Protein AF-A0A4Q0M641-F1 (afdb_monomer_lite)

Foldseek 3Di:
DPPPPVVVVVVVVVVVVVVVVVVLVVLVVVLVVLLVQLVVLVVLLVVLVVCCVPDVVSVVSNVVSVVSNLVSLCCCQPNPSVVVNLVVLVCCLPVVVVVQQPAFDDDPPPVPPPDPPDSLPGDTSNLSSVQSCCQCPVVVHSDGDDLCVPPVSVVSVVVVVPPD

Sequence (164 aa):
MNFYRIGSLSLILAWLLSYAQAQEQEQRRKVAHELLKLRDYSIAYDDYSKMFNKNEKYRRKRDSVELLYRGQIRKIKYGPLREEVLAFLNNATKRDSALYSRAGMFNYKSYDQLLTVNPREIPTLLEYYKAVMYSLFEQDKDELLHMRDIPFLKYKQKLSIEEW

Structure (mmCIF, N/CA/C/O backbone):
data_AF-A0A4Q0M641-F1
#
_entry.id   AF-A0A4Q0M641-F1
#
loop_
_atom_site.group_PDB
_atom_site.id
_atom_site.type_symbol
_atom_site.label_atom_id
_atom_site.label_alt_id
_atom_site.label_comp_id
_atom_site.label_asym_id
_atom_site.label_entity_id
_atom_site.label_seq_id
_atom_site.pdbx_PDB_ins_code
_atom_site.Cartn_x
_atom_site.Cartn_y
_atom_site.Cartn_z
_atom_site.occupancy
_atom_site.B_iso_or_equiv
_atom_site.auth_seq_id
_atom_site.auth_comp_id
_atom_site.auth_asym_id
_atom_site.auth_atom_id
_atom_site.pdbx_PDB_model_num
ATOM 1 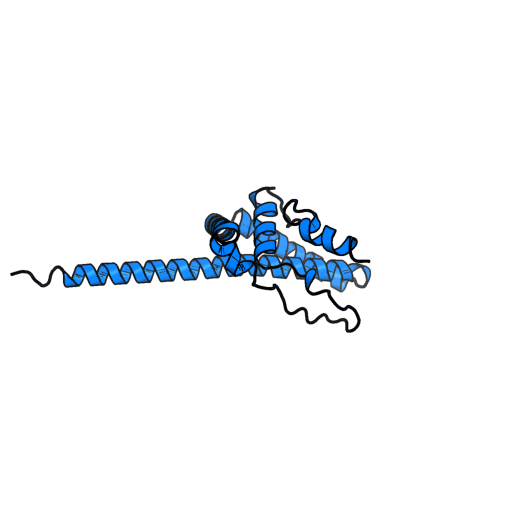N N . MET A 1 1 ? -15.153 -6.386 57.869 1.00 46.50 1 MET A N 1
ATOM 2 C CA . MET A 1 1 ? -14.897 -5.308 56.886 1.00 46.50 1 MET A CA 1
ATOM 3 C C . MET A 1 1 ? -14.107 -5.885 55.714 1.00 46.50 1 MET A C 1
ATOM 5 O O . MET A 1 1 ? -12.965 -6.282 55.891 1.00 46.50 1 MET A O 1
ATOM 9 N N . ASN A 1 2 ? -14.750 -6.022 54.550 1.00 50.31 2 ASN A N 1
ATOM 10 C CA . ASN A 1 2 ? -14.206 -6.659 53.342 1.00 50.31 2 ASN A CA 1
ATOM 11 C C . ASN A 1 2 ? -13.411 -5.651 52.491 1.00 50.31 2 ASN A C 1
ATOM 13 O O . ASN A 1 2 ? -13.935 -5.131 51.512 1.00 50.31 2 ASN A O 1
ATOM 17 N N . PHE A 1 3 ? -12.151 -5.380 52.840 1.00 50.22 3 PHE A N 1
ATOM 18 C CA . PHE A 1 3 ? -11.275 -4.508 52.035 1.00 50.22 3 PHE A CA 1
ATOM 19 C C . PHE A 1 3 ? -10.505 -5.248 50.920 1.00 50.22 3 PHE A C 1
ATOM 21 O O . PHE A 1 3 ? -9.982 -4.617 50.008 1.00 50.22 3 PHE A O 1
ATOM 28 N N . TYR A 1 4 ? -10.500 -6.587 50.915 1.00 52.47 4 TYR A N 1
ATOM 29 C CA . TYR A 1 4 ? -9.726 -7.396 49.957 1.00 52.47 4 TYR A CA 1
ATOM 30 C C . TYR A 1 4 ? -10.404 -7.644 48.596 1.00 52.47 4 TYR A C 1
ATOM 32 O O . TYR A 1 4 ? -9.757 -8.135 47.677 1.00 52.47 4 TYR A O 1
ATOM 40 N N . ARG A 1 5 ? -11.692 -7.306 48.426 1.00 51.78 5 ARG A N 1
ATOM 41 C CA . ARG A 1 5 ? -12.422 -7.556 47.161 1.00 51.78 5 ARG A CA 1
ATOM 42 C C . ARG A 1 5 ? -12.250 -6.464 46.099 1.00 51.78 5 ARG A C 1
ATOM 44 O O . ARG A 1 5 ? -12.489 -6.731 44.929 1.00 51.78 5 ARG A O 1
ATOM 51 N N . ILE A 1 6 ? -11.839 -5.256 46.486 1.00 54.91 6 ILE A N 1
ATOM 52 C CA . ILE A 1 6 ? -11.729 -4.111 45.563 1.00 54.91 6 ILE A CA 1
ATOM 53 C C . ILE A 1 6 ? -10.352 -4.092 44.873 1.00 54.91 6 ILE A C 1
ATOM 55 O O . ILE A 1 6 ? -10.259 -3.735 43.703 1.00 54.91 6 ILE A O 1
ATOM 59 N N . GLY A 1 7 ? -9.295 -4.551 45.556 1.00 56.59 7 GLY A N 1
ATOM 60 C CA . GLY A 1 7 ? -7.928 -4.584 45.014 1.00 56.59 7 GLY A CA 1
ATOM 61 C C . GLY A 1 7 ? -7.680 -5.647 43.935 1.00 56.59 7 GLY A C 1
ATOM 62 O O . GLY A 1 7 ? -6.822 -5.459 43.080 1.00 56.59 7 GLY A O 1
ATOM 63 N N . SER A 1 8 ? -8.430 -6.755 43.931 1.00 61.06 8 SER A N 1
ATOM 64 C CA . SER A 1 8 ? -8.288 -7.801 42.905 1.00 61.06 8 SER A CA 1
ATOM 65 C C . SER A 1 8 ? -8.981 -7.436 41.589 1.00 61.06 8 SER A C 1
ATOM 67 O O . SER A 1 8 ? -8.462 -7.746 40.519 1.00 61.06 8 SER A O 1
ATOM 69 N N . LEU A 1 9 ? -10.112 -6.727 41.642 1.00 63.53 9 LEU A N 1
ATOM 70 C CA . LEU A 1 9 ? -10.845 -6.284 40.449 1.00 63.53 9 LEU A CA 1
ATOM 71 C C . LEU A 1 9 ? -10.089 -5.202 39.666 1.00 63.53 9 LEU A C 1
ATOM 73 O O . LEU A 1 9 ? -10.090 -5.225 38.437 1.00 63.53 9 LEU A O 1
ATOM 77 N N . SER A 1 10 ? -9.402 -4.289 40.355 1.00 69.88 10 SER A N 1
ATOM 78 C CA . SER A 1 10 ? -8.582 -3.255 39.712 1.00 69.88 10 SER A CA 1
ATOM 79 C C . SER A 1 10 ? -7.332 -3.826 39.031 1.00 69.88 10 SER A C 1
ATOM 81 O O . SER A 1 10 ? -6.975 -3.370 37.946 1.00 69.88 10 SER A O 1
ATOM 83 N N . LEU A 1 11 ? -6.712 -4.867 39.600 1.00 75.94 11 LEU A N 1
ATOM 84 C CA . LEU A 1 11 ? -5.592 -5.583 38.973 1.00 75.94 11 LEU A CA 1
ATOM 85 C C . LEU A 1 11 ? -6.020 -6.352 37.714 1.00 75.94 11 LEU A C 1
ATOM 87 O O . LEU A 1 11 ? -5.320 -6.311 36.704 1.00 75.94 11 LEU A O 1
ATOM 91 N N . ILE A 1 12 ? -7.188 -7.002 37.747 1.00 77.69 12 ILE A N 1
ATOM 92 C CA . ILE A 1 12 ? -7.746 -7.703 36.580 1.00 77.69 12 ILE A CA 1
ATOM 93 C C . ILE A 1 12 ? -8.073 -6.705 35.461 1.00 77.69 12 ILE A C 1
ATOM 95 O O . ILE A 1 12 ? -7.741 -6.952 34.303 1.00 77.69 12 ILE A O 1
ATOM 99 N N . LEU A 1 13 ? -8.668 -5.554 35.792 1.00 82.12 13 LEU A N 1
ATOM 100 C CA . LEU A 1 13 ? -8.995 -4.524 34.805 1.00 82.12 13 LEU A CA 1
ATOM 101 C C . LEU A 1 13 ? -7.736 -3.923 34.160 1.00 82.12 13 LEU A C 1
ATOM 103 O O . LEU A 1 13 ? -7.690 -3.768 32.941 1.00 82.12 13 LEU A O 1
ATOM 107 N N . ALA A 1 14 ? -6.702 -3.630 34.955 1.00 79.62 14 ALA A N 1
ATOM 108 C CA . ALA A 1 14 ? -5.425 -3.133 34.443 1.00 79.62 14 ALA A CA 1
ATOM 109 C C . ALA A 1 14 ? -4.752 -4.148 33.502 1.00 79.62 14 ALA A C 1
ATOM 111 O O . ALA A 1 14 ? -4.263 -3.769 32.439 1.00 79.62 14 ALA A O 1
ATOM 112 N N . TRP A 1 15 ? -4.787 -5.441 33.847 1.00 77.19 15 TRP A N 1
ATOM 113 C CA . TRP A 1 15 ? -4.231 -6.504 33.009 1.00 77.19 15 TRP A CA 1
ATOM 114 C C . TRP A 1 15 ? -4.979 -6.652 31.675 1.00 77.19 15 TRP A C 1
ATOM 116 O O . TRP A 1 15 ? -4.346 -6.728 30.622 1.00 77.19 15 TRP A O 1
ATOM 126 N N . LEU A 1 16 ? -6.317 -6.602 31.694 1.00 83.75 16 LEU A N 1
ATOM 127 C CA . LEU A 1 16 ? -7.141 -6.636 30.479 1.00 83.75 16 LEU A CA 1
ATOM 128 C C . LEU A 1 16 ? -6.891 -5.423 29.572 1.00 83.75 16 LEU A C 1
ATOM 130 O O . LEU A 1 16 ? -6.785 -5.581 28.356 1.00 83.75 16 LEU A O 1
ATOM 134 N N . LEU A 1 17 ? -6.744 -4.227 30.151 1.00 80.00 17 LEU A N 1
ATOM 135 C CA . LEU A 1 17 ? -6.415 -3.006 29.409 1.00 80.00 17 LEU A CA 1
ATOM 136 C C . LEU A 1 17 ? -5.037 -3.099 28.741 1.00 80.00 17 LEU A C 1
ATOM 138 O O . LEU A 1 17 ? -4.908 -2.789 27.557 1.00 80.00 17 LEU A O 1
ATOM 142 N N . SER A 1 18 ? -4.013 -3.569 29.460 1.00 78.38 18 SER A N 1
ATOM 143 C CA . SER A 1 18 ? -2.677 -3.765 28.884 1.00 78.38 18 SER A CA 1
ATOM 144 C C . SER A 1 18 ? -2.667 -4.826 27.782 1.00 78.38 18 SER A C 1
ATOM 146 O O . SER A 1 18 ? -2.005 -4.633 26.762 1.00 78.38 18 SER A O 1
ATOM 148 N N . TYR A 1 19 ? -3.420 -5.918 27.949 1.00 79.69 19 TYR A N 1
ATOM 149 C CA . TYR A 1 19 ? -3.537 -6.961 26.930 1.00 79.69 19 TYR A CA 1
ATOM 150 C C . TYR A 1 19 ? -4.211 -6.436 25.656 1.00 79.69 19 TYR A C 1
ATOM 152 O O . TYR A 1 19 ? -3.687 -6.624 24.558 1.00 79.69 19 TYR A O 1
ATOM 160 N N . ALA A 1 20 ? -5.320 -5.703 25.799 1.00 78.44 20 ALA A N 1
ATOM 161 C CA . ALA A 1 20 ? -6.011 -5.076 24.674 1.00 78.44 20 ALA A CA 1
ATOM 162 C C . ALA A 1 20 ? -5.101 -4.087 23.924 1.00 78.44 20 ALA A C 1
ATOM 164 O O . ALA A 1 20 ? -5.031 -4.117 22.695 1.00 78.44 20 ALA A O 1
ATOM 165 N N . GLN A 1 21 ? -4.342 -3.263 24.654 1.00 80.19 21 GLN A N 1
ATOM 166 C CA . GLN A 1 21 ? -3.400 -2.315 24.059 1.00 80.19 21 GLN A CA 1
ATOM 167 C C . GLN A 1 21 ? -2.255 -3.023 23.313 1.00 80.19 21 GLN A C 1
ATOM 169 O O . GLN A 1 21 ? -1.871 -2.599 22.221 1.00 80.19 21 GLN A O 1
ATOM 174 N N . ALA A 1 22 ? -1.723 -4.117 23.867 1.00 83.00 22 ALA A N 1
ATOM 175 C CA . ALA A 1 22 ? -0.688 -4.914 23.211 1.00 83.00 22 ALA A CA 1
ATOM 176 C C . ALA A 1 22 ? -1.203 -5.558 21.913 1.00 83.00 22 ALA A C 1
ATOM 178 O O . ALA A 1 22 ? -0.525 -5.496 20.885 1.00 83.00 22 ALA A O 1
ATOM 179 N N . GLN A 1 23 ? -2.421 -6.107 21.939 1.00 83.00 23 GLN A N 1
ATOM 180 C CA . GLN A 1 23 ? -3.062 -6.700 20.766 1.00 83.00 23 GLN A CA 1
ATOM 181 C C . GLN A 1 23 ? -3.312 -5.652 19.672 1.00 83.00 23 GLN A C 1
ATOM 183 O O . GLN A 1 23 ? -3.016 -5.896 18.500 1.00 83.00 23 GLN A O 1
ATOM 188 N N . GLU A 1 24 ? -3.791 -4.459 20.038 1.00 83.25 24 GLU A N 1
ATOM 189 C CA . GLU A 1 24 ? -3.979 -3.358 19.090 1.00 83.25 24 GLU A CA 1
ATOM 190 C C . GLU A 1 24 ? -2.646 -2.942 18.447 1.00 83.25 24 GLU A C 1
ATOM 192 O O . GLU A 1 24 ? -2.560 -2.737 17.233 1.00 83.25 24 GLU A O 1
ATOM 197 N N . GLN A 1 25 ? -1.574 -2.857 19.239 1.00 83.38 25 GLN A N 1
ATOM 198 C CA . GLN A 1 25 ? -0.256 -2.491 18.733 1.00 83.38 25 GLN A CA 1
ATOM 199 C C . GLN A 1 25 ? 0.321 -3.556 17.789 1.00 83.38 25 GLN A C 1
ATOM 201 O O . GLN A 1 25 ? 0.908 -3.209 16.760 1.00 83.38 25 GLN A O 1
ATOM 206 N N . GLU A 1 26 ? 0.148 -4.841 18.098 1.00 87.00 26 GLU A N 1
ATOM 207 C CA . GLU A 1 26 ? 0.543 -5.936 17.209 1.00 87.00 26 GLU A CA 1
ATOM 208 C C . GLU A 1 26 ? -0.235 -5.889 15.887 1.00 87.00 26 GLU A C 1
ATOM 210 O O . GLU A 1 26 ? 0.357 -6.000 14.810 1.00 87.00 26 GLU A O 1
ATOM 215 N N . GLN A 1 27 ? -1.544 -5.643 15.951 1.00 85.94 27 GLN A N 1
ATOM 216 C CA . GLN A 1 27 ? -2.391 -5.540 14.767 1.00 85.94 27 GLN A CA 1
ATOM 217 C C . GLN A 1 27 ? -1.980 -4.361 13.878 1.00 85.94 27 GLN A C 1
ATOM 219 O O . GLN A 1 27 ? -1.823 -4.521 12.666 1.00 85.94 27 GLN A O 1
ATOM 224 N N . ARG A 1 28 ? -1.688 -3.196 14.472 1.00 84.31 28 ARG A N 1
ATOM 225 C CA . ARG A 1 28 ? -1.146 -2.032 13.750 1.00 84.31 28 ARG A CA 1
ATOM 226 C C . ARG A 1 28 ? 0.174 -2.355 13.049 1.00 84.31 28 ARG A C 1
ATOM 228 O O . ARG A 1 28 ? 0.375 -1.938 11.910 1.00 84.31 28 ARG A O 1
ATOM 235 N N . ARG A 1 29 ? 1.066 -3.121 13.692 1.00 87.44 29 ARG A N 1
ATOM 236 C CA . ARG A 1 29 ? 2.330 -3.566 13.076 1.00 87.44 29 ARG A CA 1
ATOM 237 C C . ARG A 1 29 ? 2.085 -4.482 11.881 1.00 87.44 29 ARG A C 1
ATOM 239 O O . ARG A 1 29 ? 2.732 -4.299 10.853 1.00 87.44 29 ARG A O 1
ATOM 246 N N . LYS A 1 30 ? 1.143 -5.425 11.989 1.00 92.25 30 LYS A N 1
ATOM 247 C CA . LYS A 1 30 ? 0.762 -6.312 10.877 1.00 92.25 30 LYS A CA 1
ATOM 248 C C . LYS A 1 30 ? 0.223 -5.510 9.695 1.00 92.25 30 LYS A C 1
ATOM 250 O O . LYS A 1 30 ? 0.724 -5.667 8.589 1.00 92.25 30 LYS A O 1
ATOM 255 N N . VAL A 1 31 ? -0.718 -4.597 9.934 1.00 92.62 31 VAL A N 1
ATOM 256 C CA 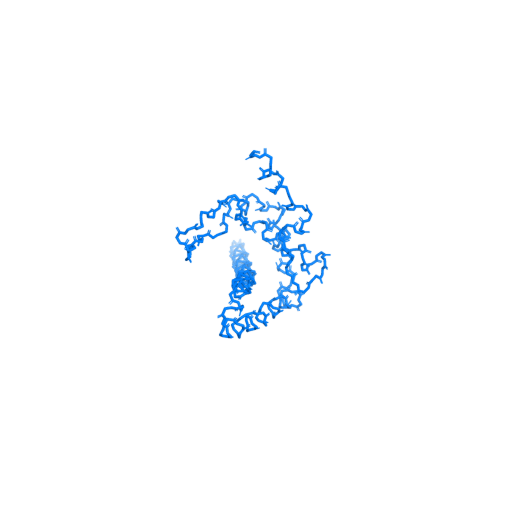. VAL A 1 31 ? -1.279 -3.727 8.887 1.00 92.62 31 VAL A CA 1
ATOM 257 C C . VAL A 1 31 ? -0.193 -2.890 8.210 1.00 92.62 31 VAL A C 1
ATOM 259 O O . VAL A 1 31 ? -0.096 -2.882 6.983 1.00 92.62 31 VAL A O 1
ATOM 262 N N . ALA A 1 32 ? 0.669 -2.237 8.995 1.00 87.81 32 ALA A N 1
ATOM 263 C CA . ALA A 1 32 ? 1.776 -1.454 8.457 1.00 87.81 32 ALA A CA 1
ATOM 264 C C . ALA A 1 32 ? 2.707 -2.316 7.590 1.00 87.81 32 ALA A C 1
ATOM 266 O O . ALA A 1 32 ? 3.088 -1.903 6.499 1.00 87.81 32 ALA A O 1
ATOM 267 N N . HIS A 1 33 ? 3.027 -3.532 8.034 1.00 91.50 33 HIS A N 1
ATOM 268 C CA . HIS A 1 33 ? 3.864 -4.468 7.283 1.00 91.50 33 HIS A CA 1
ATOM 269 C C . HIS A 1 33 ? 3.260 -4.858 5.930 1.00 91.50 33 HIS A C 1
ATOM 271 O O . HIS A 1 33 ? 3.961 -4.858 4.920 1.00 91.50 33 HIS A O 1
ATOM 277 N N . GLU A 1 34 ? 1.961 -5.156 5.880 1.00 93.56 34 GLU A N 1
ATOM 278 C CA . GLU A 1 34 ? 1.279 -5.492 4.623 1.00 93.56 34 GLU A CA 1
ATOM 279 C C . GLU A 1 34 ? 1.255 -4.304 3.646 1.00 93.56 34 GLU A C 1
ATOM 281 O O . GLU A 1 34 ? 1.477 -4.483 2.445 1.00 93.56 34 GLU A O 1
ATOM 286 N N . LEU A 1 35 ? 1.049 -3.083 4.151 1.00 92.50 35 LEU A N 1
ATOM 287 C CA . LEU A 1 35 ? 1.076 -1.862 3.341 1.00 92.50 35 LEU A CA 1
ATOM 288 C C . LEU A 1 35 ? 2.488 -1.512 2.848 1.00 92.50 35 LEU A C 1
ATOM 290 O O . LEU A 1 35 ? 2.633 -1.040 1.720 1.00 92.50 35 LEU A O 1
ATOM 294 N N . LEU A 1 36 ? 3.525 -1.760 3.654 1.00 89.50 36 LEU A N 1
ATOM 295 C CA . LEU A 1 36 ? 4.925 -1.568 3.260 1.00 89.50 36 LEU A CA 1
ATOM 296 C C . LEU A 1 36 ? 5.354 -2.576 2.190 1.00 89.50 36 LEU A C 1
ATOM 298 O O . LEU A 1 36 ? 5.989 -2.189 1.214 1.00 89.50 36 LEU A O 1
ATOM 302 N N . LYS A 1 37 ? 4.942 -3.844 2.307 1.00 92.81 37 LYS A N 1
ATOM 303 C CA . LYS A 1 37 ? 5.188 -4.849 1.262 1.00 92.81 37 LYS A CA 1
ATOM 304 C C . LYS A 1 37 ? 4.575 -4.458 -0.075 1.00 92.81 37 LYS A C 1
ATOM 306 O O . LYS A 1 37 ? 5.243 -4.555 -1.099 1.00 92.81 37 LYS A O 1
ATOM 311 N N . LEU A 1 38 ? 3.315 -4.013 -0.066 1.00 92.69 38 LEU A N 1
ATOM 312 C CA . LEU A 1 38 ? 2.631 -3.584 -1.287 1.00 92.69 38 LEU A CA 1
ATOM 313 C C . LEU A 1 38 ? 3.412 -2.470 -1.993 1.00 92.69 38 LEU A C 1
ATOM 315 O O . LEU A 1 38 ? 3.638 -2.536 -3.200 1.00 92.69 38 LEU A O 1
ATOM 319 N N . ARG A 1 39 ? 3.867 -1.485 -1.218 1.00 87.56 39 ARG A N 1
ATOM 320 C CA . ARG A 1 39 ? 4.691 -0.376 -1.696 1.00 87.56 39 ARG A CA 1
ATOM 321 C C . ARG A 1 39 ? 5.994 -0.870 -2.315 1.00 87.56 39 ARG A C 1
ATOM 323 O O . ARG A 1 39 ? 6.319 -0.478 -3.430 1.00 87.56 39 ARG A O 1
ATOM 330 N N . ASP A 1 40 ? 6.726 -1.723 -1.606 1.00 87.50 40 ASP A N 1
ATOM 331 C CA . ASP A 1 40 ? 8.034 -2.201 -2.054 1.00 87.50 40 ASP A CA 1
ATOM 332 C C . ASP A 1 40 ? 7.912 -3.012 -3.356 1.00 87.50 40 ASP A C 1
ATOM 334 O O . ASP A 1 40 ? 8.727 -2.850 -4.265 1.00 87.50 40 ASP A O 1
ATOM 338 N N . TYR A 1 41 ? 6.853 -3.818 -3.500 1.00 90.56 41 TYR A N 1
ATOM 339 C CA . TYR A 1 41 ? 6.563 -4.515 -4.756 1.00 90.56 41 TYR A CA 1
ATOM 340 C C . TYR A 1 41 ? 6.148 -3.565 -5.882 1.00 90.56 41 TYR A C 1
ATOM 342 O O . TYR A 1 41 ? 6.603 -3.747 -7.007 1.00 90.56 41 TYR A O 1
ATOM 350 N N . SER A 1 42 ? 5.344 -2.537 -5.594 1.00 86.12 42 SER A N 1
ATOM 351 C CA . SER A 1 42 ? 4.971 -1.518 -6.585 1.00 86.12 42 SER A CA 1
ATOM 352 C C . SER A 1 42 ? 6.202 -0.790 -7.135 1.00 86.12 42 SER A C 1
ATOM 354 O O . SER A 1 42 ? 6.337 -0.647 -8.345 1.00 86.12 42 SER A O 1
ATOM 356 N N . ILE A 1 43 ? 7.131 -0.383 -6.262 1.00 84.12 43 ILE A N 1
ATOM 357 C CA . ILE A 1 43 ? 8.368 0.308 -6.661 1.00 84.12 43 ILE A CA 1
ATOM 358 C C . ILE A 1 43 ? 9.249 -0.612 -7.508 1.00 84.12 43 ILE A C 1
ATOM 360 O O . ILE A 1 43 ? 9.687 -0.234 -8.592 1.00 84.12 43 ILE A O 1
ATOM 364 N N . ALA A 1 44 ? 9.475 -1.844 -7.046 1.00 83.75 44 ALA A N 1
ATOM 365 C CA . ALA A 1 44 ? 10.291 -2.802 -7.783 1.00 83.75 44 ALA A CA 1
ATOM 366 C C . ALA A 1 44 ? 9.684 -3.151 -9.156 1.00 83.75 44 ALA A C 1
ATOM 368 O O . ALA A 1 44 ? 10.423 -3.336 -10.126 1.00 83.75 44 ALA A O 1
ATOM 369 N N . TYR A 1 45 ? 8.352 -3.219 -9.258 1.00 83.81 45 TYR A N 1
ATOM 370 C CA . TYR A 1 45 ? 7.657 -3.435 -10.525 1.00 83.81 45 TYR A CA 1
ATOM 371 C C . TYR A 1 45 ? 7.900 -2.279 -11.499 1.00 83.81 45 TYR A C 1
ATOM 373 O O . TYR A 1 45 ? 8.286 -2.525 -12.645 1.00 83.81 45 TYR A O 1
ATOM 381 N N . ASP A 1 46 ? 7.745 -1.034 -11.046 1.00 79.94 46 ASP A N 1
ATOM 382 C CA . ASP A 1 46 ? 7.976 0.157 -11.867 1.00 79.94 46 ASP A CA 1
ATOM 383 C C . ASP A 1 46 ? 9.438 0.257 -12.323 1.00 79.94 46 ASP A C 1
ATOM 385 O O . ASP A 1 46 ? 9.714 0.515 -13.498 1.00 79.94 46 ASP A O 1
ATOM 389 N N . ASP A 1 47 ? 10.391 -0.005 -11.428 1.00 81.94 47 ASP A N 1
ATOM 390 C CA . ASP A 1 47 ? 11.821 0.048 -11.737 1.00 81.94 47 ASP A CA 1
ATOM 391 C C . ASP A 1 47 ? 12.219 -0.999 -12.782 1.00 81.94 47 ASP A C 1
ATOM 393 O O . ASP A 1 47 ? 12.879 -0.679 -13.777 1.00 81.94 47 ASP A O 1
ATOM 397 N N . TYR A 1 48 ? 11.768 -2.247 -12.630 1.00 82.88 48 TYR A N 1
ATOM 398 C CA . TYR A 1 48 ? 12.030 -3.276 -13.636 1.00 82.88 48 TYR A CA 1
ATOM 399 C C . TYR A 1 48 ? 11.269 -3.024 -14.943 1.00 82.88 48 TYR A C 1
ATOM 401 O O . TYR A 1 48 ? 11.799 -3.323 -16.017 1.00 82.88 48 TYR A O 1
ATOM 409 N N . SER A 1 49 ? 10.091 -2.399 -14.888 1.00 78.12 49 SER A N 1
ATOM 410 C CA . SER A 1 49 ? 9.337 -1.960 -16.070 1.00 78.12 49 SER A CA 1
ATOM 411 C C . SER A 1 49 ? 10.009 -0.814 -16.832 1.00 78.12 49 SER A C 1
ATOM 413 O O . SER A 1 49 ? 9.767 -0.649 -18.022 1.00 78.12 49 SER A O 1
ATOM 415 N N . LYS A 1 50 ? 10.920 -0.053 -16.220 1.00 79.62 50 LYS A N 1
ATOM 416 C CA . LYS A 1 50 ? 11.770 0.905 -16.955 1.00 79.62 50 LYS A CA 1
ATOM 417 C C . LYS A 1 50 ? 12.969 0.226 -17.626 1.00 79.62 50 LYS A C 1
ATOM 419 O O . LYS A 1 50 ? 13.526 0.744 -18.593 1.00 79.62 50 LYS A O 1
ATOM 424 N N . MET A 1 51 ? 13.382 -0.939 -17.125 1.00 73.88 51 MET A N 1
ATOM 425 C CA . MET A 1 51 ? 14.592 -1.645 -17.561 1.00 73.88 51 MET A CA 1
ATOM 426 C C . MET A 1 51 ? 14.325 -2.846 -18.484 1.00 73.88 51 MET A C 1
ATOM 428 O O . MET A 1 51 ? 15.273 -3.353 -19.084 1.00 73.88 51 MET A O 1
ATOM 432 N N . PHE A 1 52 ? 13.078 -3.316 -18.630 1.00 73.88 52 PHE A N 1
ATOM 433 C CA . PHE A 1 52 ? 12.787 -4.586 -19.321 1.00 73.88 52 PHE A CA 1
ATOM 434 C C . PHE A 1 52 ? 13.223 -4.610 -20.794 1.00 73.88 52 PHE A C 1
ATOM 436 O O . PHE A 1 52 ? 13.717 -5.637 -21.252 1.00 73.88 52 PHE A O 1
ATOM 443 N N . ASN A 1 53 ? 13.131 -3.481 -21.507 1.00 68.19 53 ASN A N 1
ATOM 444 C CA . ASN A 1 53 ? 13.575 -3.369 -22.904 1.00 68.19 53 ASN A CA 1
ATOM 445 C C . ASN A 1 53 ? 15.095 -3.537 -23.076 1.00 68.19 53 ASN A C 1
ATOM 447 O O . ASN A 1 53 ? 15.572 -3.688 -24.195 1.00 68.19 53 ASN A O 1
ATOM 451 N N . LYS A 1 54 ? 15.867 -3.505 -21.981 1.00 71.62 54 LYS A N 1
ATOM 452 C CA . LYS A 1 54 ? 17.333 -3.585 -22.001 1.00 71.62 54 LYS A CA 1
ATOM 453 C C . LYS A 1 54 ? 17.864 -5.005 -21.769 1.00 71.62 54 LYS A C 1
ATOM 455 O O . LYS A 1 54 ? 19.019 -5.264 -22.092 1.00 71.62 54 LYS A O 1
ATOM 460 N N . ASN A 1 55 ? 17.086 -5.912 -21.158 1.00 79.69 55 ASN A N 1
ATOM 461 C CA . ASN A 1 55 ? 17.551 -7.267 -20.825 1.00 79.69 55 ASN A CA 1
ATOM 462 C C . ASN A 1 55 ? 16.400 -8.218 -20.437 1.00 79.69 55 ASN A C 1
ATOM 464 O O . ASN A 1 55 ? 15.587 -7.895 -19.566 1.00 79.69 55 ASN A O 1
ATOM 468 N N . GLU A 1 56 ? 16.409 -9.447 -20.961 1.00 87.31 56 GLU A N 1
ATOM 469 C CA . GLU A 1 56 ? 15.444 -10.497 -20.600 1.00 87.31 56 GLU A CA 1
ATOM 470 C C . GLU A 1 56 ? 15.442 -10.831 -19.093 1.00 87.31 56 GLU A C 1
ATOM 472 O O . GLU A 1 56 ? 14.399 -11.131 -18.508 1.00 87.31 56 GLU A O 1
ATOM 477 N N . LYS A 1 57 ? 16.584 -10.687 -18.410 1.00 86.50 57 LYS A N 1
ATOM 478 C CA . LYS A 1 57 ? 16.693 -10.820 -16.949 1.00 86.50 57 LYS A CA 1
ATOM 479 C C . LYS A 1 57 ? 15.774 -9.845 -16.206 1.00 86.50 57 LYS A C 1
ATOM 481 O O . LYS A 1 57 ? 15.186 -10.229 -15.196 1.00 86.50 57 LYS A O 1
ATOM 486 N N . TYR A 1 58 ? 15.642 -8.602 -16.678 1.00 84.50 58 TYR A N 1
ATOM 487 C CA . TYR A 1 58 ? 14.758 -7.611 -16.051 1.00 84.50 58 TYR A CA 1
ATOM 488 C C . TYR A 1 58 ? 13.289 -7.909 -16.330 1.00 84.50 58 TYR A C 1
ATOM 490 O O . TYR A 1 58 ? 12.470 -7.721 -15.437 1.00 84.50 58 TYR A O 1
ATOM 498 N N . ARG A 1 59 ? 12.967 -8.473 -17.501 1.00 86.94 59 ARG A N 1
ATOM 499 C CA . ARG A 1 59 ? 11.619 -8.977 -17.792 1.00 86.94 59 ARG A CA 1
ATOM 500 C C . ARG A 1 59 ? 11.202 -10.064 -16.797 1.00 86.94 59 ARG A C 1
ATOM 502 O O . ARG A 1 59 ? 10.178 -9.919 -16.145 1.00 86.94 59 ARG A O 1
ATOM 509 N N . ARG A 1 60 ? 12.034 -11.093 -16.583 1.00 89.94 60 ARG A N 1
ATOM 510 C CA . ARG A 1 60 ? 11.725 -12.167 -15.614 1.00 89.94 60 ARG A CA 1
ATOM 511 C C . ARG A 1 60 ? 11.570 -11.646 -14.182 1.00 89.94 60 ARG A C 1
ATOM 513 O O . ARG A 1 60 ? 10.704 -12.108 -13.445 1.00 89.94 60 ARG A O 1
ATOM 520 N N . LYS A 1 61 ? 12.401 -10.677 -13.781 1.00 90.50 61 LYS A N 1
ATOM 521 C CA . LYS A 1 61 ? 12.283 -10.028 -12.466 1.00 90.50 61 LYS A CA 1
ATOM 522 C C . LYS A 1 61 ? 10.991 -9.227 -12.334 1.00 90.50 61 LYS A C 1
ATOM 524 O O . LYS A 1 61 ? 10.322 -9.363 -11.317 1.00 90.50 61 LYS A O 1
ATOM 529 N N . ARG A 1 62 ? 10.631 -8.439 -13.352 1.00 89.81 62 ARG A N 1
ATOM 530 C CA . ARG A 1 62 ? 9.366 -7.698 -13.399 1.00 89.81 62 ARG A CA 1
ATOM 531 C C . ARG A 1 62 ? 8.181 -8.642 -13.238 1.00 89.81 62 ARG A C 1
ATOM 533 O O . ARG A 1 62 ? 7.373 -8.416 -12.352 1.00 89.81 62 ARG A O 1
ATOM 540 N N . ASP A 1 63 ? 8.123 -9.705 -14.038 1.00 92.25 63 ASP A N 1
ATOM 541 C CA . ASP A 1 63 ? 6.997 -10.647 -14.034 1.00 92.25 63 ASP A CA 1
ATOM 542 C C . ASP A 1 63 ? 6.859 -11.343 -12.662 1.00 92.25 63 ASP A C 1
ATOM 544 O O . ASP A 1 63 ? 5.760 -11.485 -12.128 1.00 92.25 63 ASP A O 1
ATOM 548 N N . SER A 1 64 ? 7.983 -11.701 -12.028 1.00 95.00 64 SER A N 1
ATOM 549 C CA . SER A 1 64 ? 7.996 -12.243 -10.659 1.00 95.00 64 SER A CA 1
ATOM 550 C C . SER A 1 64 ? 7.486 -11.236 -9.618 1.00 95.00 64 SER A C 1
ATOM 552 O O . SER A 1 64 ? 6.669 -11.578 -8.760 1.00 95.00 64 SER A O 1
ATOM 554 N N . VAL A 1 65 ? 7.917 -9.975 -9.703 1.00 92.44 65 VAL A N 1
ATOM 555 C CA . VAL A 1 65 ? 7.447 -8.919 -8.795 1.00 92.44 65 VAL A CA 1
ATOM 556 C C . VAL A 1 65 ? 5.976 -8.581 -9.038 1.00 92.44 65 VAL A C 1
ATOM 558 O O . VAL A 1 65 ? 5.252 -8.360 -8.072 1.00 92.44 65 VAL A O 1
ATOM 561 N N . GLU A 1 66 ? 5.501 -8.598 -10.284 1.00 93.44 66 GLU A N 1
ATOM 562 C CA . GLU A 1 66 ? 4.089 -8.376 -10.610 1.00 93.44 66 GLU A CA 1
ATOM 563 C C . GLU A 1 66 ? 3.193 -9.415 -9.925 1.00 93.44 66 GLU A C 1
ATOM 565 O O . GLU A 1 66 ? 2.165 -9.068 -9.340 1.00 93.44 66 GLU A O 1
ATOM 570 N N . LEU A 1 67 ? 3.604 -10.687 -9.927 1.00 96.25 67 LEU A N 1
ATOM 571 C CA . LEU A 1 67 ? 2.883 -11.749 -9.224 1.00 96.25 67 LEU A CA 1
ATOM 572 C C . LEU A 1 67 ? 2.800 -11.481 -7.715 1.00 96.25 67 LEU A C 1
ATOM 574 O O . LEU A 1 67 ? 1.726 -11.625 -7.125 1.00 96.25 67 LEU A O 1
ATOM 578 N N . LEU A 1 68 ? 3.908 -11.063 -7.096 1.00 96.88 68 LEU A N 1
ATOM 579 C CA . LEU A 1 68 ? 3.954 -10.706 -5.673 1.00 96.88 68 LEU A CA 1
ATOM 580 C C . LEU A 1 68 ? 3.077 -9.487 -5.369 1.00 96.88 68 LEU A C 1
ATOM 582 O O . LEU A 1 68 ? 2.312 -9.503 -4.407 1.00 96.88 68 LEU A O 1
ATOM 586 N N . TYR A 1 69 ? 3.135 -8.465 -6.219 1.00 94.19 69 TYR A N 1
ATOM 587 C CA . TYR A 1 69 ? 2.334 -7.250 -6.129 1.00 94.19 69 TYR A CA 1
ATOM 588 C C . TYR A 1 69 ? 0.830 -7.548 -6.195 1.00 94.19 69 TYR A C 1
ATOM 590 O O . TYR A 1 69 ? 0.088 -7.211 -5.271 1.00 94.19 69 TYR A O 1
ATOM 598 N N . ARG A 1 70 ? 0.377 -8.269 -7.228 1.00 94.81 70 ARG A N 1
ATOM 599 C CA . ARG A 1 70 ? -1.033 -8.675 -7.368 1.00 94.81 70 ARG A CA 1
ATOM 600 C C . ARG A 1 70 ? -1.470 -9.623 -6.252 1.00 94.81 70 ARG A C 1
ATOM 602 O O . ARG A 1 70 ? -2.612 -9.572 -5.795 1.00 94.81 70 ARG A O 1
ATOM 609 N N . GLY A 1 71 ? -0.577 -10.499 -5.792 1.00 96.75 71 GLY A N 1
ATOM 610 C CA . GLY A 1 71 ? -0.805 -11.343 -4.618 1.00 96.75 71 GLY A CA 1
ATOM 611 C C . GLY A 1 71 ? -1.047 -10.514 -3.356 1.00 96.75 71 GLY A C 1
ATOM 612 O O . GLY A 1 71 ? -2.005 -10.763 -2.625 1.00 96.75 71 GLY A O 1
ATOM 613 N N . GLN A 1 72 ? -0.232 -9.483 -3.145 1.00 97.00 72 GLN A N 1
ATOM 614 C CA . GLN A 1 72 ? -0.338 -8.583 -2.005 1.00 97.00 72 GLN A CA 1
ATOM 615 C C . GLN A 1 72 ? -1.618 -7.735 -2.052 1.00 97.00 72 GLN A C 1
ATOM 617 O O . GLN A 1 72 ? -2.279 -7.591 -1.025 1.00 97.00 72 GLN A O 1
ATOM 622 N N . ILE A 1 73 ? -2.026 -7.249 -3.232 1.00 95.75 73 ILE A N 1
ATOM 623 C CA . ILE A 1 73 ? -3.319 -6.566 -3.415 1.00 95.75 73 ILE A CA 1
ATOM 624 C C . ILE A 1 73 ? -4.473 -7.480 -3.018 1.00 95.75 73 ILE A C 1
ATOM 626 O O . ILE A 1 73 ? -5.309 -7.086 -2.209 1.00 95.75 73 ILE A O 1
ATOM 630 N N . ARG A 1 74 ? -4.499 -8.722 -3.519 1.00 96.38 74 ARG A N 1
ATOM 631 C CA . ARG A 1 74 ? -5.549 -9.685 -3.154 1.00 96.38 74 ARG A CA 1
ATOM 632 C C . ARG A 1 74 ? -5.572 -9.960 -1.655 1.00 96.38 74 ARG A C 1
ATOM 634 O O . ARG A 1 74 ? -6.646 -9.997 -1.062 1.00 96.38 74 ARG A O 1
ATOM 641 N N . LYS A 1 75 ? -4.402 -10.094 -1.028 1.00 96.06 75 LYS A N 1
ATOM 642 C CA . LYS A 1 75 ? -4.290 -10.277 0.423 1.00 96.06 75 LYS A CA 1
ATOM 643 C C . LYS A 1 75 ? -4.831 -9.076 1.206 1.00 96.06 75 LYS A C 1
ATOM 645 O O . LYS A 1 75 ? -5.448 -9.269 2.245 1.00 96.06 75 LYS A O 1
ATOM 650 N N . ILE A 1 76 ? -4.632 -7.856 0.717 1.00 95.69 76 ILE A N 1
ATOM 651 C CA . ILE A 1 76 ? -5.164 -6.639 1.344 1.00 95.69 76 ILE A CA 1
ATOM 652 C C . ILE A 1 76 ? -6.679 -6.508 1.126 1.00 95.69 76 ILE A C 1
ATOM 654 O O . ILE A 1 76 ? -7.403 -6.212 2.072 1.00 95.69 76 ILE A O 1
ATOM 658 N N . LYS A 1 77 ? -7.167 -6.752 -0.097 1.00 94.50 77 LYS A N 1
ATOM 659 C CA . LYS A 1 77 ? -8.584 -6.590 -0.467 1.00 94.50 77 LYS A CA 1
ATOM 660 C C . LYS A 1 77 ? -9.492 -7.669 0.117 1.00 94.50 77 LYS A C 1
ATOM 662 O O . LYS A 1 77 ? -10.629 -7.369 0.467 1.00 94.50 77 LYS A O 1
ATOM 667 N N . TYR A 1 78 ? -9.007 -8.907 0.199 1.00 94.38 78 TYR A N 1
ATOM 668 C CA . TYR A 1 78 ? -9.829 -10.086 0.503 1.00 94.38 78 TYR A CA 1
ATOM 669 C C . TYR A 1 78 ? -9.270 -10.952 1.637 1.00 94.38 78 TYR A C 1
ATOM 671 O O . TYR A 1 78 ? -9.836 -11.995 1.954 1.00 94.38 78 TYR A O 1
ATOM 679 N N . GLY A 1 79 ? -8.135 -10.571 2.225 1.00 93.62 79 GLY A N 1
ATOM 680 C CA . GLY A 1 79 ? -7.516 -11.335 3.301 1.00 93.62 79 GLY A CA 1
ATOM 681 C C . GLY A 1 79 ? -8.117 -11.054 4.681 1.00 93.62 79 GLY A C 1
ATOM 682 O O . GLY A 1 79 ? -8.956 -10.169 4.846 1.00 93.62 79 GLY A O 1
ATOM 683 N N . PRO A 1 80 ? -7.631 -11.768 5.709 1.00 93.38 80 PRO A N 1
ATOM 684 C CA . PRO A 1 80 ? -8.174 -11.698 7.066 1.00 93.38 80 PRO A CA 1
ATOM 685 C C . PRO A 1 80 ? -7.927 -10.359 7.773 1.00 93.38 80 PRO A C 1
ATOM 687 O O . PRO A 1 80 ? -8.525 -10.122 8.809 1.00 93.38 80 PRO A O 1
ATOM 690 N N . LEU A 1 81 ? -7.043 -9.509 7.235 1.00 93.50 81 LEU A N 1
ATOM 691 C CA . LEU A 1 81 ? -6.723 -8.185 7.782 1.00 93.50 81 LEU A CA 1
ATOM 692 C C . LEU A 1 81 ? -7.446 -7.043 7.050 1.00 93.50 81 LEU A C 1
ATOM 694 O O . LEU A 1 81 ? -7.079 -5.880 7.217 1.00 93.50 81 LEU A O 1
ATOM 698 N N . ARG A 1 82 ? -8.402 -7.355 6.163 1.00 94.25 82 ARG A N 1
ATOM 699 C CA . ARG A 1 82 ? -9.057 -6.369 5.290 1.00 94.25 82 ARG A CA 1
ATOM 700 C C . ARG A 1 82 ? -9.654 -5.209 6.085 1.00 94.25 82 ARG A C 1
ATOM 702 O O . ARG A 1 82 ? -9.398 -4.051 5.756 1.00 94.25 82 ARG A O 1
ATOM 709 N N . GLU A 1 83 ? -10.440 -5.516 7.114 1.00 94.56 83 GLU A N 1
ATOM 710 C CA . GLU A 1 83 ? -11.140 -4.500 7.906 1.00 94.56 83 GLU A CA 1
ATOM 711 C C . GLU A 1 83 ? -10.160 -3.632 8.692 1.00 94.56 83 GLU A C 1
ATOM 713 O O . GLU A 1 83 ? -10.316 -2.416 8.763 1.00 94.56 83 GLU A O 1
ATOM 718 N N . GLU A 1 84 ? -9.097 -4.223 9.226 1.00 94.75 84 GLU A N 1
ATOM 719 C CA . GLU A 1 84 ? -8.074 -3.508 9.978 1.00 94.75 84 GLU A CA 1
ATOM 720 C C . GLU A 1 84 ? -7.217 -2.626 9.078 1.00 94.75 84 GLU A C 1
ATOM 722 O O . GLU A 1 84 ? -6.864 -1.513 9.470 1.00 94.75 84 GLU A O 1
ATOM 727 N N . VAL A 1 85 ? -6.924 -3.078 7.855 1.00 95.06 85 VAL A N 1
ATOM 728 C CA . VAL A 1 85 ? -6.293 -2.237 6.834 1.00 95.06 85 VAL A CA 1
ATOM 729 C C . VAL A 1 85 ? -7.206 -1.064 6.489 1.00 95.06 85 VAL A C 1
ATOM 731 O O . VAL A 1 85 ? -6.749 0.078 6.491 1.00 95.06 85 VAL A O 1
ATOM 734 N N . LEU A 1 86 ? -8.494 -1.307 6.243 1.00 94.12 86 LEU A N 1
ATOM 735 C CA . LEU A 1 86 ? -9.443 -0.251 5.894 1.00 94.12 86 LEU A CA 1
ATOM 736 C C . LEU A 1 86 ? -9.632 0.757 7.039 1.00 94.12 86 LEU A C 1
ATOM 738 O O . LEU A 1 86 ? -9.648 1.968 6.802 1.00 94.12 86 LEU A O 1
ATOM 742 N N . ALA A 1 87 ? -9.727 0.283 8.282 1.00 92.31 87 ALA A N 1
ATOM 743 C CA . ALA A 1 87 ? -9.814 1.121 9.473 1.00 92.31 87 ALA A CA 1
ATOM 744 C C . ALA A 1 87 ? -8.538 1.950 9.668 1.00 92.31 87 ALA A C 1
ATOM 746 O O . ALA A 1 87 ? -8.608 3.155 9.921 1.00 92.31 87 ALA A O 1
ATOM 747 N N . PHE A 1 88 ? -7.366 1.334 9.491 1.00 92.31 88 PHE A N 1
ATOM 748 C CA . PHE A 1 88 ? -6.088 2.036 9.534 1.00 92.31 88 PHE A CA 1
ATOM 749 C C . PHE A 1 88 ? -6.008 3.124 8.462 1.00 92.31 88 PHE A C 1
ATOM 751 O O . PHE A 1 88 ? -5.686 4.261 8.792 1.00 92.31 88 PHE A O 1
ATOM 758 N N . LEU A 1 89 ? -6.338 2.816 7.203 1.00 91.94 89 LEU A N 1
ATOM 759 C CA . LEU A 1 89 ? -6.297 3.780 6.100 1.00 91.94 89 LEU A CA 1
ATOM 760 C C . LEU A 1 89 ? -7.276 4.938 6.330 1.00 91.94 89 LEU A C 1
ATOM 762 O O . LEU A 1 89 ? -6.908 6.095 6.137 1.00 91.94 89 LEU A O 1
ATOM 766 N N . ASN A 1 90 ? -8.489 4.668 6.817 1.00 91.31 90 ASN A N 1
ATOM 767 C CA . ASN A 1 90 ? -9.441 5.715 7.193 1.00 91.31 90 ASN A CA 1
ATOM 768 C C . ASN A 1 90 ? -8.897 6.631 8.299 1.00 91.31 90 ASN A C 1
ATOM 770 O O . ASN A 1 90 ? -9.005 7.854 8.199 1.00 91.31 90 ASN A O 1
ATOM 774 N N . ASN A 1 91 ? -8.287 6.059 9.339 1.00 86.88 91 ASN A N 1
ATOM 775 C CA . ASN A 1 91 ? -7.702 6.833 10.433 1.00 86.88 91 ASN A CA 1
ATOM 776 C C . ASN A 1 91 ? -6.494 7.648 9.962 1.00 86.88 91 ASN A C 1
ATOM 778 O O . ASN A 1 91 ? -6.425 8.849 10.221 1.00 86.88 91 ASN A O 1
ATOM 782 N N . ALA A 1 92 ? -5.592 7.023 9.206 1.00 85.12 92 ALA A N 1
ATOM 783 C CA . ALA A 1 92 ? -4.387 7.646 8.678 1.00 85.12 92 ALA A CA 1
ATOM 784 C C . ALA A 1 92 ? -4.695 8.796 7.710 1.00 85.12 92 ALA A C 1
ATOM 786 O O . ALA A 1 92 ? -4.005 9.814 7.720 1.00 85.12 92 ALA A O 1
ATOM 787 N N . THR A 1 93 ? -5.740 8.662 6.890 1.00 83.88 93 THR A N 1
ATOM 788 C CA . THR A 1 93 ? -6.103 9.678 5.892 1.00 83.88 93 THR A CA 1
ATOM 789 C C . THR A 1 93 ? -6.944 10.823 6.452 1.00 83.88 93 THR A C 1
ATOM 791 O O . THR A 1 93 ? -6.916 11.914 5.878 1.00 83.88 93 THR A O 1
ATOM 794 N N . LYS A 1 94 ? -7.646 10.608 7.573 1.00 83.25 94 LYS A N 1
ATOM 795 C CA . LYS A 1 94 ? -8.505 11.605 8.231 1.00 83.25 94 LYS A CA 1
ATOM 796 C C . LYS A 1 94 ? -7.855 12.148 9.506 1.00 83.25 94 LYS A C 1
ATOM 798 O O . LYS A 1 94 ? -7.329 13.261 9.509 1.00 83.25 94 LYS A O 1
ATOM 803 N N . ARG A 1 95 ? -7.875 11.344 10.574 1.00 74.69 95 ARG A N 1
ATOM 804 C CA . ARG A 1 95 ? -7.515 11.727 11.950 1.00 74.69 95 ARG A CA 1
ATOM 805 C C . ARG A 1 95 ? -6.021 11.986 12.114 1.00 74.69 95 ARG A C 1
ATOM 807 O O . ARG A 1 95 ? -5.636 13.017 12.650 1.00 74.69 95 ARG A O 1
ATOM 814 N N . ASP A 1 96 ? -5.199 11.084 11.593 1.00 71.19 96 ASP A N 1
ATOM 815 C CA . ASP A 1 96 ? -3.743 11.123 11.755 1.00 71.19 96 ASP A CA 1
ATOM 816 C C . ASP A 1 96 ? -3.051 11.724 10.520 1.00 71.19 96 ASP A C 1
ATOM 818 O O . ASP A 1 96 ? -1.848 11.565 10.309 1.00 71.19 96 ASP A O 1
ATOM 822 N N . SER A 1 97 ? -3.802 12.451 9.689 1.00 69.19 97 SER A N 1
ATOM 823 C CA . SER A 1 97 ? -3.306 13.020 8.433 1.00 69.19 97 SER A CA 1
ATOM 824 C C . SER A 1 97 ? -2.083 13.922 8.637 1.00 69.19 97 SER A C 1
ATOM 826 O O . SER A 1 97 ? -1.148 13.878 7.842 1.00 69.19 97 SER A O 1
ATOM 828 N N . ALA A 1 98 ? -2.029 14.678 9.737 1.00 72.88 98 ALA A N 1
ATOM 829 C CA . ALA A 1 98 ? -0.886 15.522 10.090 1.00 72.88 98 ALA A CA 1
ATOM 830 C C . ALA A 1 98 ? 0.398 14.728 10.409 1.00 72.88 98 ALA A C 1
ATOM 832 O O . ALA A 1 98 ? 1.497 15.203 10.122 1.00 72.88 98 ALA A O 1
ATOM 833 N N . LEU A 1 99 ? 0.269 13.523 10.978 1.00 75.62 99 LEU A N 1
ATOM 834 C CA . LEU A 1 99 ? 1.403 12.641 11.273 1.00 75.62 99 LEU A CA 1
ATOM 835 C C . LEU A 1 99 ? 2.036 12.134 9.972 1.00 75.62 99 LEU A C 1
ATOM 837 O O . LEU A 1 99 ? 3.256 12.136 9.816 1.00 75.62 99 LEU A O 1
ATOM 841 N N . TYR A 1 100 ? 1.196 11.733 9.019 1.00 71.50 100 TYR A N 1
ATOM 842 C CA . TYR A 1 100 ? 1.636 11.104 7.775 1.00 71.50 100 TYR A CA 1
ATOM 843 C C . TYR A 1 100 ? 1.933 12.093 6.641 1.00 71.50 100 TYR A C 1
ATOM 845 O O . TYR A 1 100 ? 2.619 11.726 5.688 1.00 71.50 100 TYR A O 1
ATOM 853 N N . SER A 1 101 ? 1.456 13.338 6.729 1.00 66.38 101 SER A N 1
ATOM 854 C CA . SER A 1 101 ? 1.744 14.393 5.746 1.00 66.38 101 SER A CA 1
ATOM 855 C C . SER A 1 101 ? 3.177 14.916 5.833 1.00 66.38 101 SER A C 1
ATOM 857 O O . SER A 1 101 ? 3.718 15.383 4.836 1.00 66.38 101 SER A O 1
ATOM 859 N N . ARG A 1 102 ? 3.802 14.826 7.015 1.00 63.41 102 ARG A N 1
ATOM 860 C CA . ARG A 1 102 ? 5.194 15.246 7.257 1.00 63.41 102 ARG A CA 1
ATOM 861 C C . ARG A 1 102 ? 6.198 14.103 7.123 1.00 63.41 102 ARG A C 1
ATOM 863 O O . ARG A 1 102 ? 7.397 14.349 7.024 1.00 63.41 102 ARG A O 1
ATOM 870 N N . ALA A 1 103 ? 5.720 12.859 7.106 1.00 63.69 103 ALA A N 1
ATOM 871 C CA . ALA A 1 103 ? 6.543 11.687 6.856 1.00 63.69 103 ALA A CA 1
ATOM 872 C C . ALA A 1 103 ? 6.863 11.600 5.354 1.00 63.69 103 ALA A C 1
ATOM 874 O O . ALA A 1 103 ? 6.071 11.082 4.559 1.00 63.69 103 ALA A O 1
ATOM 875 N N . GLY A 1 104 ? 8.023 12.137 4.966 1.00 57.38 104 GLY A N 1
ATOM 876 C CA . GLY A 1 104 ? 8.580 11.926 3.632 1.00 57.38 104 GLY A CA 1
ATOM 877 C C . GLY A 1 104 ? 8.785 10.433 3.380 1.00 57.38 104 GLY A C 1
ATOM 878 O O . GLY A 1 104 ? 9.301 9.717 4.241 1.00 57.38 104 GLY A O 1
ATOM 879 N N . MET A 1 105 ? 8.360 9.944 2.218 1.00 58.09 105 MET A N 1
ATOM 880 C CA . MET A 1 105 ? 8.561 8.548 1.849 1.00 58.09 105 MET A CA 1
ATOM 881 C C . MET A 1 105 ? 9.811 8.426 0.968 1.00 58.09 105 MET A C 1
ATOM 883 O O . MET A 1 105 ? 9.768 8.713 -0.217 1.00 58.09 105 MET A O 1
ATOM 887 N N . PHE A 1 106 ? 10.893 7.936 1.582 1.00 51.78 106 PHE A N 1
ATOM 888 C CA . PHE A 1 106 ? 12.170 7.469 1.010 1.00 51.78 106 PHE A CA 1
ATOM 889 C C . PHE A 1 106 ? 13.357 8.437 0.873 1.00 51.78 106 PHE A C 1
ATOM 891 O O . PHE A 1 106 ? 13.323 9.445 0.176 1.00 51.78 106 PHE A O 1
ATOM 898 N N . ASN A 1 107 ? 14.481 7.963 1.434 1.00 36.47 107 ASN A N 1
ATOM 899 C CA . ASN A 1 107 ? 15.832 8.124 0.897 1.00 36.47 107 ASN A CA 1
ATOM 900 C C . ASN A 1 107 ? 15.930 7.348 -0.428 1.00 36.47 107 ASN A C 1
ATOM 902 O O . ASN A 1 107 ? 16.299 6.172 -0.436 1.00 36.47 107 ASN A O 1
ATOM 906 N N . TYR A 1 108 ? 15.626 7.987 -1.555 1.00 36.25 108 TYR A N 1
ATOM 907 C CA . TYR A 1 108 ? 16.165 7.528 -2.830 1.00 36.25 108 TYR A CA 1
ATOM 908 C C . TYR A 1 108 ? 17.667 7.827 -2.814 1.00 36.25 108 TYR A C 1
ATOM 910 O O . TYR A 1 108 ? 18.086 8.938 -3.120 1.00 36.25 108 TYR A O 1
ATOM 918 N N . LYS A 1 109 ? 18.512 6.847 -2.484 1.00 34.72 109 LYS A N 1
ATOM 919 C CA . LYS A 1 109 ? 19.824 6.826 -3.139 1.00 34.72 109 LYS A CA 1
ATOM 920 C C . LYS A 1 109 ? 19.542 6.387 -4.570 1.00 34.72 109 LYS A C 1
ATOM 922 O O . LYS A 1 109 ? 19.537 5.190 -4.852 1.00 34.72 109 LYS A O 1
ATOM 927 N N . SER A 1 110 ? 19.202 7.344 -5.436 1.00 35.66 110 SER A N 1
ATOM 928 C CA . SER A 1 110 ? 19.193 7.103 -6.872 1.00 35.66 110 SER A CA 1
ATOM 929 C C . SER A 1 110 ? 20.581 6.582 -7.239 1.00 35.66 110 SER A C 1
ATOM 931 O O . SER A 1 110 ? 21.599 7.240 -7.030 1.00 35.66 110 SER A O 1
ATOM 933 N N . TYR A 1 111 ? 20.634 5.361 -7.758 1.00 39.66 111 TYR A N 1
ATOM 934 C CA . TYR A 1 111 ? 21.774 4.899 -8.539 1.00 39.66 111 TYR A CA 1
ATOM 935 C C . TYR A 1 111 ? 21.661 5.524 -9.933 1.00 39.66 111 TYR A C 1
ATOM 937 O O . TYR A 1 111 ? 21.448 4.836 -10.921 1.00 39.66 111 TYR A O 1
ATOM 945 N N . ASP A 1 112 ? 21.726 6.852 -9.983 1.00 37.44 112 ASP A N 1
ATOM 946 C CA . ASP A 1 112 ? 22.184 7.577 -11.157 1.00 37.44 112 ASP A CA 1
ATOM 947 C C . ASP A 1 112 ? 22.623 8.966 -10.691 1.00 37.44 112 ASP A C 1
ATOM 949 O O . ASP A 1 112 ? 21.822 9.747 -10.175 1.00 37.44 112 ASP A O 1
ATOM 953 N N . GLN A 1 113 ? 23.916 9.258 -10.816 1.00 39.59 113 GLN A N 1
ATOM 954 C CA . GLN A 1 113 ? 24.538 10.502 -10.346 1.00 39.59 113 GLN A CA 1
ATOM 955 C C . GLN A 1 113 ? 24.120 11.736 -11.173 1.00 39.59 113 GLN A C 1
ATOM 957 O O . GLN A 1 113 ? 24.684 12.810 -10.989 1.00 39.59 113 GLN A O 1
ATOM 962 N N . LEU A 1 114 ? 23.143 11.603 -12.079 1.00 44.81 114 LEU A N 1
ATOM 963 C CA . LEU A 1 114 ? 22.787 12.629 -13.065 1.00 44.81 114 LEU A CA 1
ATOM 964 C C . LEU A 1 114 ? 21.310 13.047 -13.076 1.00 44.81 114 LEU A C 1
ATOM 966 O O . LEU A 1 114 ? 20.945 13.916 -13.862 1.00 44.81 114 LEU A O 1
ATOM 970 N N . LEU A 1 115 ? 20.462 12.500 -12.201 1.00 44.34 115 LEU A N 1
ATOM 971 C CA . LEU A 1 115 ? 19.082 12.970 -12.053 1.00 44.34 115 LEU A CA 1
ATOM 972 C C . LEU A 1 115 ? 18.888 13.538 -10.649 1.00 44.34 115 LEU A C 1
ATOM 974 O O . LEU A 1 115 ? 18.686 12.803 -9.683 1.00 44.34 115 LEU A O 1
ATOM 978 N N . THR A 1 116 ? 18.949 14.864 -10.538 1.00 41.38 116 THR A N 1
ATOM 979 C CA . THR A 1 116 ? 18.433 15.611 -9.389 1.00 41.38 116 THR A CA 1
ATOM 980 C C . THR A 1 116 ? 16.937 15.324 -9.284 1.00 41.38 116 THR A C 1
ATOM 982 O O . THR A 1 116 ? 16.119 15.964 -9.938 1.00 41.38 116 THR A O 1
ATOM 985 N N . VAL A 1 117 ? 16.560 14.317 -8.493 1.00 44.31 117 VAL A N 1
ATOM 986 C CA . VAL A 1 117 ? 15.152 14.067 -8.173 1.00 44.31 117 VAL A CA 1
ATOM 987 C C . VAL A 1 117 ? 14.669 15.267 -7.370 1.00 44.31 117 VAL A C 1
ATOM 989 O O . VAL A 1 117 ? 15.168 15.522 -6.273 1.00 44.31 117 VAL A O 1
ATOM 992 N N . ASN A 1 118 ? 13.733 16.034 -7.927 1.00 43.16 118 ASN A N 1
ATOM 993 C CA . ASN A 1 118 ? 13.154 17.175 -7.237 1.00 43.16 118 ASN A CA 1
ATOM 994 C C . ASN A 1 118 ? 12.428 16.656 -5.978 1.00 43.16 118 ASN A C 1
ATOM 996 O O . ASN A 1 118 ? 11.481 15.877 -6.107 1.00 43.16 118 ASN A O 1
ATOM 1000 N N . PRO A 1 119 ? 12.820 17.054 -4.751 1.00 43.91 119 PRO A N 1
ATOM 1001 C CA . PRO A 1 119 ? 12.210 16.544 -3.519 1.00 43.91 119 PRO A CA 1
ATOM 1002 C C . PRO A 1 119 ? 10.692 16.771 -3.447 1.00 43.91 119 PRO A C 1
ATOM 1004 O O . PRO A 1 119 ? 9.995 16.069 -2.716 1.00 43.91 119 PRO A O 1
ATOM 1007 N N . ARG A 1 120 ? 10.170 17.740 -4.219 1.00 46.53 120 ARG A N 1
ATOM 1008 C CA . ARG A 1 120 ? 8.737 18.054 -4.331 1.00 46.53 120 ARG A CA 1
ATOM 1009 C C . ARG A 1 120 ? 7.914 16.981 -5.066 1.00 46.53 120 ARG A C 1
ATOM 1011 O O . ARG A 1 120 ? 6.693 16.983 -4.921 1.00 46.53 120 ARG A O 1
ATOM 1018 N N . GLU A 1 121 ? 8.549 16.063 -5.796 1.00 54.88 121 GLU A N 1
ATOM 1019 C CA . GLU A 1 121 ? 7.881 14.989 -6.555 1.00 54.88 121 GLU A CA 1
ATOM 1020 C C . GLU A 1 121 ? 7.741 13.678 -5.771 1.00 54.88 121 GLU A C 1
ATOM 1022 O O . GLU A 1 121 ? 7.047 12.758 -6.208 1.00 54.88 121 GLU A O 1
ATOM 1027 N N . ILE A 1 122 ? 8.373 13.582 -4.600 1.00 61.69 122 ILE A N 1
ATOM 1028 C CA . ILE A 1 122 ? 8.317 12.381 -3.773 1.00 61.69 122 ILE A CA 1
ATOM 1029 C C . ILE A 1 122 ? 7.002 12.385 -2.986 1.00 61.69 122 ILE A C 1
ATOM 1031 O O . ILE A 1 122 ? 6.744 13.317 -2.212 1.00 61.69 122 ILE A O 1
ATOM 1035 N N . PRO A 1 123 ? 6.156 11.356 -3.138 1.00 68.81 123 PRO A N 1
ATOM 1036 C CA . PRO A 1 123 ? 4.912 11.312 -2.402 1.00 68.81 123 PRO A CA 1
ATOM 1037 C C . PRO A 1 123 ? 5.142 11.044 -0.926 1.00 68.81 123 PRO A C 1
ATOM 1039 O O . PRO A 1 123 ? 5.996 10.255 -0.534 1.00 68.81 123 PRO A O 1
ATOM 1042 N N . THR A 1 124 ? 4.339 11.690 -0.097 1.00 80.56 124 THR A N 1
ATOM 1043 C CA . THR A 1 124 ? 4.271 11.460 1.344 1.00 80.56 124 THR A CA 1
ATOM 1044 C C . THR A 1 124 ? 3.600 10.126 1.647 1.00 80.56 124 THR A C 1
ATOM 1046 O O . THR A 1 124 ? 2.844 9.574 0.839 1.00 80.56 124 THR A O 1
ATOM 1049 N N . LEU A 1 125 ? 3.822 9.618 2.859 1.00 82.31 125 LEU A N 1
ATOM 1050 C CA . LEU A 1 125 ? 3.157 8.402 3.320 1.00 82.31 125 LEU A CA 1
ATOM 1051 C C . LEU A 1 125 ? 1.624 8.558 3.337 1.00 82.31 125 LEU A C 1
ATOM 1053 O O . LEU A 1 125 ? 0.903 7.624 2.989 1.00 82.31 125 LEU A O 1
ATOM 1057 N N . LEU A 1 126 ? 1.129 9.761 3.651 1.00 85.31 126 LEU A N 1
ATOM 1058 C CA . LEU A 1 126 ? -0.293 10.096 3.551 1.00 85.31 126 LEU A CA 1
ATOM 1059 C C . LEU A 1 126 ? -0.823 9.957 2.120 1.00 85.31 126 LEU A C 1
ATOM 1061 O O . LEU A 1 126 ? -1.884 9.373 1.917 1.00 85.31 126 LEU A O 1
ATOM 1065 N N . GLU A 1 127 ? -0.116 10.506 1.132 1.00 83.94 127 GLU A N 1
ATOM 1066 C CA . GLU A 1 127 ? -0.535 10.453 -0.276 1.00 83.94 127 GLU A CA 1
ATOM 1067 C C . GLU A 1 127 ? -0.586 9.008 -0.781 1.00 83.94 127 GLU A C 1
ATOM 1069 O O . GLU A 1 127 ? -1.543 8.628 -1.452 1.00 83.94 127 GLU A O 1
ATOM 1074 N N . TYR A 1 128 ? 0.369 8.173 -0.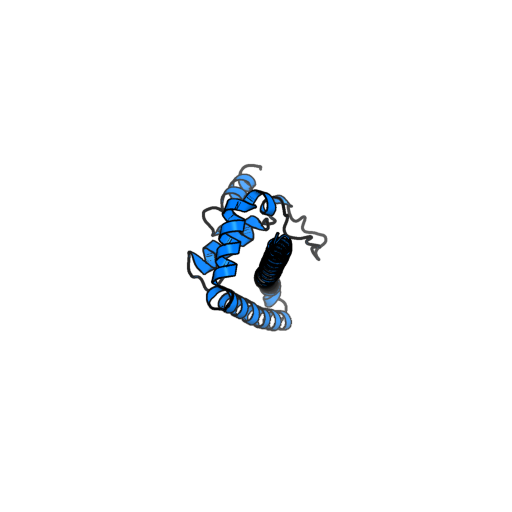370 1.00 87.69 128 TYR A N 1
ATOM 1075 C CA . TYR A 1 128 ? 0.319 6.738 -0.636 1.00 87.69 128 TYR A CA 1
ATOM 1076 C C . TYR A 1 128 ? -0.872 6.049 0.017 1.00 87.69 128 TYR A C 1
ATOM 1078 O O . TYR A 1 128 ? -1.590 5.324 -0.661 1.00 87.69 128 TYR A O 1
ATOM 1086 N N . TYR A 1 129 ? -1.147 6.293 1.299 1.00 90.94 129 TYR A N 1
ATOM 1087 C CA . TYR A 1 129 ? -2.315 5.694 1.948 1.00 90.94 129 TYR A CA 1
ATOM 1088 C C . TYR A 1 129 ? -3.626 6.120 1.296 1.00 90.94 129 TYR A C 1
ATOM 1090 O O . TYR A 1 129 ? -4.508 5.283 1.103 1.00 90.94 1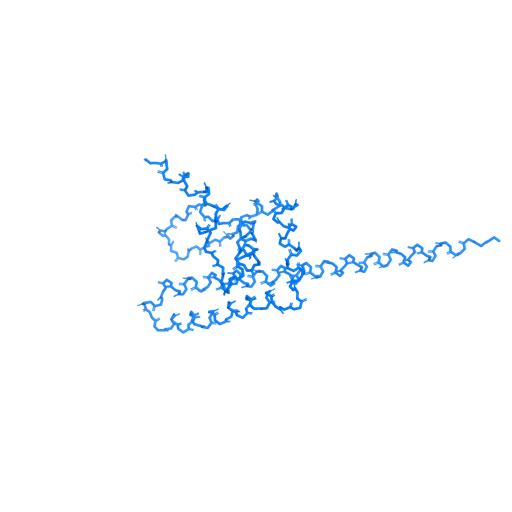29 TYR A O 1
ATOM 1098 N N . LYS A 1 130 ? -3.738 7.384 0.879 1.00 89.88 130 LYS A N 1
ATOM 1099 C CA . LYS A 1 130 ? -4.884 7.831 0.088 1.00 89.88 130 LYS A CA 1
ATOM 1100 C C . LYS A 1 130 ? -4.959 7.106 -1.258 1.00 89.88 130 LYS A C 1
ATOM 1102 O O . LYS A 1 130 ? -6.051 6.734 -1.671 1.00 89.88 130 LYS A O 1
ATOM 1107 N N . ALA A 1 131 ? -3.825 6.864 -1.916 1.00 89.81 131 ALA A N 1
ATOM 1108 C CA . ALA A 1 131 ? -3.778 6.114 -3.167 1.00 89.81 131 ALA A CA 1
ATOM 1109 C C . ALA A 1 131 ? -4.201 4.652 -3.004 1.00 89.81 131 ALA A C 1
ATOM 1111 O O . ALA A 1 131 ? -4.991 4.164 -3.811 1.00 89.81 131 ALA A O 1
ATOM 1112 N N . VAL A 1 132 ? -3.746 3.972 -1.949 1.00 93.06 132 VAL A N 1
ATOM 1113 C CA . VAL A 1 132 ? -4.174 2.601 -1.636 1.00 93.06 132 VAL A CA 1
ATOM 1114 C C . VAL A 1 132 ? -5.673 2.558 -1.349 1.00 93.06 132 VAL A C 1
ATOM 1116 O O . VAL A 1 132 ? -6.377 1.740 -1.936 1.00 93.06 132 VAL A O 1
ATOM 1119 N N . MET A 1 133 ? -6.167 3.455 -0.489 1.00 94.06 133 MET A N 1
ATOM 1120 C CA . MET A 1 133 ? -7.585 3.527 -0.129 1.00 94.06 133 MET A CA 1
ATOM 1121 C C . MET A 1 133 ? -8.461 3.752 -1.365 1.00 94.06 133 MET A C 1
ATOM 1123 O O . MET A 1 133 ? -9.365 2.965 -1.642 1.00 94.06 133 MET A O 1
ATOM 1127 N N . TYR A 1 134 ? -8.130 4.773 -2.154 1.00 92.69 134 TYR A N 1
ATOM 1128 C CA . TYR A 1 134 ? -8.893 5.133 -3.339 1.00 92.69 134 TYR A CA 1
ATOM 1129 C C . TYR A 1 134 ? -8.856 4.039 -4.407 1.00 92.69 134 TYR A C 1
ATOM 1131 O O . TYR A 1 134 ? -9.895 3.649 -4.928 1.00 92.69 134 TYR A O 1
ATOM 1139 N N . SER A 1 135 ? -7.676 3.498 -4.714 1.00 91.75 135 SER A N 1
ATOM 1140 C CA . SER A 1 135 ? -7.542 2.509 -5.789 1.00 91.75 135 SER A CA 1
ATOM 1141 C C . SER A 1 135 ? -8.209 1.187 -5.424 1.00 91.75 135 SER A C 1
ATOM 1143 O O . SER A 1 135 ? -9.002 0.669 -6.203 1.00 91.75 135 SER A O 1
ATOM 1145 N N . LEU A 1 136 ? -7.904 0.644 -4.242 1.00 94.62 136 LEU A N 1
ATOM 1146 C CA . LEU A 1 136 ? -8.272 -0.733 -3.906 1.00 94.62 136 LEU A CA 1
ATOM 1147 C C . LEU A 1 136 ? -9.660 -0.864 -3.278 1.00 94.62 136 LEU A C 1
ATOM 1149 O O . LEU A 1 136 ? -10.260 -1.928 -3.401 1.00 94.62 136 LEU A O 1
ATOM 1153 N N . PHE A 1 137 ? -10.157 0.172 -2.594 1.00 94.81 137 PHE A N 1
ATOM 1154 C CA . PHE A 1 137 ? -11.414 0.093 -1.842 1.00 94.81 137 PHE A CA 1
ATOM 1155 C C . PHE A 1 137 ? -12.515 0.988 -2.410 1.00 94.81 137 PHE A C 1
ATOM 1157 O O . PHE A 1 137 ? -13.668 0.574 -2.414 1.00 94.81 137 PHE A O 1
ATOM 1164 N N . GLU A 1 138 ? -12.190 2.186 -2.903 1.00 93.12 138 GLU A N 1
ATOM 1165 C CA . GLU A 1 138 ? -13.207 3.078 -3.487 1.00 93.12 138 GLU A CA 1
ATOM 1166 C C . GLU A 1 138 ? -13.462 2.778 -4.969 1.00 93.12 138 GLU A C 1
ATOM 1168 O O . GLU A 1 138 ? -14.605 2.788 -5.413 1.00 93.12 138 GLU A O 1
ATOM 1173 N N . GLN A 1 139 ? -12.405 2.508 -5.740 1.00 93.69 139 GLN A N 1
ATOM 1174 C CA . GLN A 1 139 ? -12.484 2.190 -7.172 1.00 93.69 139 GLN A CA 1
ATOM 1175 C C . GLN A 1 139 ? -12.459 0.683 -7.466 1.00 93.69 139 GLN A C 1
ATOM 1177 O O . GLN A 1 139 ? -12.541 0.297 -8.632 1.00 93.69 139 GLN A O 1
ATOM 1182 N N . ASP A 1 140 ? -12.296 -0.146 -6.428 1.00 93.31 140 ASP A N 1
ATOM 1183 C CA . ASP A 1 140 ? -12.198 -1.611 -6.494 1.00 93.31 140 ASP A CA 1
ATOM 1184 C C . ASP A 1 140 ? -11.221 -2.131 -7.571 1.00 93.31 140 ASP A C 1
ATOM 1186 O O . ASP A 1 140 ? -11.425 -3.166 -8.201 1.00 93.31 140 ASP A O 1
ATOM 1190 N N . LYS A 1 141 ? -10.116 -1.416 -7.801 1.00 90.25 141 LYS A N 1
ATOM 1191 C CA . LYS A 1 141 ? -9.087 -1.817 -8.765 1.00 90.25 141 LYS A CA 1
ATOM 1192 C C . LYS A 1 141 ? -8.251 -2.971 -8.220 1.00 90.25 141 LYS A C 1
ATOM 1194 O O . LYS A 1 141 ? -8.088 -3.133 -7.010 1.00 90.25 141 LYS A O 1
ATOM 1199 N N . ASP A 1 142 ? -7.667 -3.738 -9.133 1.00 90.56 142 ASP A N 1
ATOM 1200 C CA . ASP A 1 142 ? -6.675 -4.779 -8.825 1.00 90.56 142 ASP A CA 1
ATOM 1201 C C . ASP A 1 142 ? -5.234 -4.285 -9.031 1.00 90.56 142 ASP A C 1
ATOM 1203 O O . ASP A 1 142 ? -4.296 -5.065 -9.208 1.00 90.56 142 ASP A O 1
ATOM 1207 N N . GLU A 1 143 ? -5.073 -2.963 -9.008 1.00 87.56 143 GLU A N 1
ATOM 1208 C CA . GLU A 1 143 ? -3.818 -2.230 -9.090 1.00 87.56 143 GLU A CA 1
ATOM 1209 C C . GLU A 1 143 ? -3.957 -0.874 -8.386 1.00 87.56 143 GLU A C 1
ATOM 1211 O O . GLU A 1 143 ? -5.053 -0.324 -8.255 1.00 87.56 143 GLU A O 1
ATOM 1216 N N . LEU A 1 144 ? -2.836 -0.332 -7.922 1.00 88.19 144 LEU A N 1
ATOM 1217 C CA . LEU A 1 144 ? -2.724 1.043 -7.470 1.00 88.19 144 LEU A CA 1
ATOM 1218 C C . LEU A 1 144 ? -2.729 1.984 -8.672 1.00 88.19 144 LEU A C 1
ATOM 1220 O O . LEU A 1 144 ? -1.919 1.846 -9.586 1.00 88.19 144 LEU A O 1
ATOM 1224 N N . LEU A 1 145 ? -3.614 2.975 -8.635 1.00 83.12 145 LEU A N 1
ATOM 1225 C CA . LEU A 1 145 ? -3.590 4.075 -9.584 1.00 83.12 145 LEU A CA 1
ATOM 1226 C C . LEU A 1 145 ? -2.345 4.927 -9.342 1.00 83.12 145 LEU A C 1
ATOM 1228 O O . LEU A 1 145 ? -1.962 5.185 -8.194 1.00 83.12 145 LEU A O 1
ATOM 1232 N N . HIS A 1 146 ? -1.739 5.426 -10.421 1.00 77.12 146 HIS A N 1
ATOM 1233 C CA . HIS A 1 146 ? -0.692 6.424 -10.273 1.00 77.12 146 HIS A CA 1
ATOM 1234 C C . HIS A 1 146 ? -1.265 7.676 -9.609 1.00 77.12 146 HIS A C 1
ATOM 1236 O O . HIS A 1 146 ? -2.411 8.066 -9.821 1.00 77.12 146 HIS A O 1
ATOM 1242 N N . MET A 1 147 ? -0.433 8.369 -8.838 1.00 76.44 147 MET A N 1
ATOM 1243 C CA . MET A 1 147 ? -0.875 9.535 -8.066 1.00 76.44 147 MET A CA 1
ATOM 1244 C C . MET A 1 147 ? -1.430 10.665 -8.933 1.00 76.44 147 MET A C 1
ATOM 1246 O O . MET A 1 147 ? -2.359 11.348 -8.516 1.00 76.44 147 MET A O 1
ATOM 1250 N N . ARG A 1 148 ? -0.924 10.808 -10.164 1.00 72.50 148 ARG A N 1
ATOM 1251 C CA . ARG 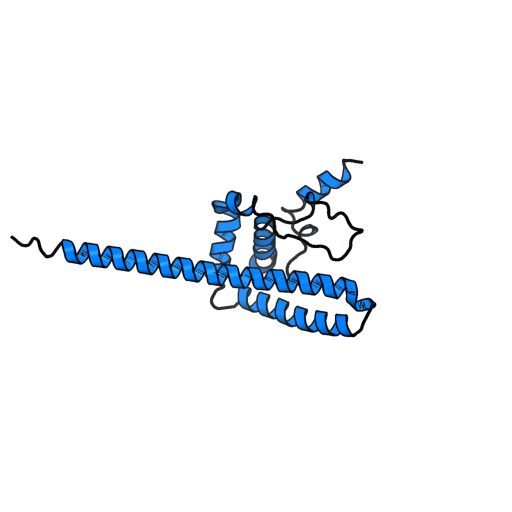A 1 148 ? -1.445 11.747 -11.171 1.00 72.50 148 ARG A CA 1
ATOM 1252 C C . ARG A 1 148 ? -2.889 11.454 -11.594 1.00 72.50 148 ARG A C 1
ATOM 1254 O O . ARG A 1 148 ? -3.624 12.367 -11.962 1.00 72.50 148 ARG A O 1
ATOM 1261 N N . ASP A 1 149 ? -3.302 10.193 -11.513 1.00 77.56 149 ASP A N 1
ATOM 1262 C CA . ASP A 1 149 ? -4.626 9.737 -11.935 1.00 77.56 149 ASP A CA 1
ATOM 1263 C C . ASP A 1 149 ? -5.650 9.854 -10.793 1.00 77.56 149 ASP A C 1
ATOM 1265 O O . ASP A 1 149 ? -6.858 9.816 -11.029 1.00 77.56 149 ASP A O 1
ATOM 1269 N N . ILE A 1 150 ? -5.190 10.095 -9.560 1.00 79.94 150 ILE A N 1
ATOM 1270 C CA . ILE A 1 150 ? -6.040 10.251 -8.378 1.00 79.94 150 ILE A CA 1
ATOM 1271 C C . ILE A 1 150 ? -6.531 11.706 -8.278 1.00 79.94 150 ILE A C 1
ATOM 1273 O O . ILE A 1 150 ? -5.717 12.601 -8.040 1.00 79.94 150 ILE A O 1
ATOM 1277 N N . PRO A 1 151 ? -7.848 11.985 -8.406 1.00 81.69 151 PRO A N 1
ATOM 1278 C CA . PRO A 1 151 ? -8.385 13.344 -8.551 1.00 81.69 151 PRO A CA 1
ATOM 1279 C C . PRO A 1 151 ? -7.940 14.331 -7.471 1.00 81.69 151 PRO A C 1
ATOM 1281 O O . PRO A 1 151 ? -7.550 15.456 -7.776 1.00 81.69 151 PRO A O 1
ATOM 1284 N N . PHE A 1 152 ? -7.946 13.892 -6.216 1.00 81.25 152 PHE A N 1
ATOM 1285 C CA . PHE A 1 152 ? -7.589 14.714 -5.066 1.00 81.25 152 PHE A CA 1
ATOM 1286 C C . PHE A 1 152 ? -6.086 14.720 -4.771 1.00 81.25 152 PHE A C 1
ATOM 1288 O O . PHE A 1 152 ? -5.714 15.183 -3.711 1.00 81.25 152 PHE A O 1
ATOM 1295 N N . LEU A 1 153 ? -5.213 14.179 -5.624 1.00 75.19 153 LEU A N 1
ATOM 1296 C CA . LEU A 1 153 ? -3.752 14.323 -5.493 1.00 75.19 153 LEU A CA 1
ATOM 1297 C C . LEU A 1 153 ? -3.151 15.192 -6.612 1.00 75.19 153 LEU A C 1
ATOM 1299 O O . LEU A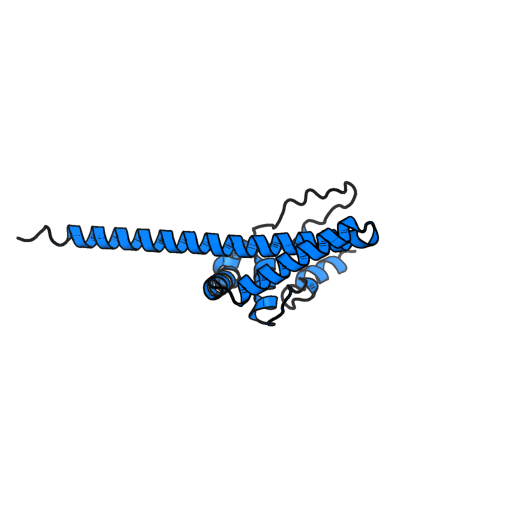 1 153 ? -1.961 15.499 -6.592 1.00 75.19 153 LEU A O 1
ATOM 1303 N N . LYS A 1 154 ? -3.980 15.654 -7.559 1.00 66.94 154 LYS A N 1
ATOM 1304 C CA . LYS A 1 154 ? -3.569 16.401 -8.762 1.00 66.94 154 LYS A CA 1
ATOM 1305 C C . LYS A 1 154 ? -2.963 17.785 -8.487 1.00 66.94 154 LYS A C 1
ATOM 1307 O O . LYS A 1 154 ? -2.302 18.348 -9.356 1.00 66.94 154 LYS A O 1
ATOM 1312 N N . TYR A 1 155 ? -3.150 18.347 -7.293 1.00 59.22 155 TYR A N 1
ATOM 1313 C CA . TYR A 1 155 ? -2.787 19.738 -6.982 1.00 59.22 155 TYR A CA 1
ATOM 1314 C C . TYR A 1 155 ? -1.278 20.035 -6.943 1.00 59.22 155 TYR A C 1
ATOM 1316 O O . TYR A 1 155 ? -0.904 21.197 -7.071 1.00 59.22 155 TYR A O 1
ATOM 1324 N N . LYS A 1 156 ? -0.397 19.031 -6.835 1.00 55.19 156 LYS A N 1
ATOM 1325 C CA . LYS A 1 156 ? 1.061 19.263 -6.895 1.00 55.19 156 LYS A CA 1
ATOM 1326 C C . LYS A 1 156 ? 1.615 19.437 -8.317 1.00 55.19 156 LYS A C 1
ATOM 1328 O O . LYS A 1 156 ? 2.686 20.011 -8.453 1.00 55.19 156 LYS A O 1
ATOM 1333 N N . GLN A 1 157 ? 0.905 19.001 -9.363 1.00 49.94 157 GLN A N 1
ATOM 1334 C CA . GLN A 1 157 ? 1.398 19.101 -10.750 1.00 49.94 157 GLN A CA 1
ATOM 1335 C C . GLN A 1 157 ? 1.142 20.463 -11.405 1.00 49.94 157 GLN A C 1
ATOM 1337 O O . GLN A 1 157 ? 1.905 20.873 -12.270 1.00 49.94 157 GLN A O 1
ATOM 1342 N N . LYS A 1 158 ? 0.094 21.194 -11.000 1.00 47.06 158 LYS A N 1
ATOM 1343 C CA . LYS A 1 158 ? -0.148 22.547 -11.536 1.00 47.06 158 LYS A CA 1
ATOM 1344 C C . LYS A 1 158 ? 0.925 23.546 -11.094 1.00 47.06 158 LYS A C 1
ATOM 1346 O O . LYS A 1 158 ? 1.384 24.339 -11.902 1.00 47.06 158 LYS A O 1
ATOM 1351 N N . LEU A 1 159 ? 1.391 23.430 -9.850 1.00 47.66 159 LEU A N 1
ATOM 1352 C CA . LEU A 1 159 ? 2.436 24.293 -9.290 1.00 47.66 159 LEU A CA 1
ATOM 1353 C C . LEU A 1 159 ? 3.835 24.051 -9.884 1.00 47.66 159 LEU A C 1
ATOM 1355 O O . LEU A 1 159 ? 4.709 24.880 -9.682 1.00 47.66 159 LEU A O 1
ATOM 1359 N N . SER A 1 160 ? 4.071 22.946 -10.604 1.00 46.34 160 SER A N 1
ATOM 1360 C CA . SER A 1 160 ? 5.355 22.690 -11.278 1.00 46.34 160 SER A CA 1
ATOM 1361 C C . SER A 1 160 ? 5.395 23.166 -12.734 1.00 46.34 160 SER A C 1
ATOM 1363 O O . SER A 1 160 ? 6.456 23.119 -13.345 1.00 46.34 160 SER A O 1
ATOM 1365 N N . ILE A 1 161 ? 4.252 23.563 -13.306 1.00 49.69 161 ILE A N 1
ATOM 1366 C CA . ILE A 1 161 ? 4.139 24.011 -14.706 1.00 49.69 161 ILE A CA 1
ATOM 1367 C C . ILE A 1 161 ? 4.093 25.548 -14.796 1.00 49.69 161 ILE A C 1
ATOM 1369 O O . ILE A 1 161 ? 4.475 26.098 -15.819 1.00 49.69 161 ILE A O 1
ATOM 1373 N N . GLU A 1 162 ? 3.679 26.246 -13.733 1.00 44.25 162 GLU A N 1
ATOM 1374 C CA . GLU A 1 162 ? 3.550 27.717 -13.711 1.00 44.25 162 GLU A CA 1
ATOM 1375 C C . GLU A 1 162 ? 4.798 28.469 -13.193 1.00 44.25 162 GLU A C 1
ATOM 1377 O O . GLU A 1 162 ? 4.778 29.694 -13.117 1.00 44.25 162 GLU A O 1
ATOM 1382 N N . GLU A 1 163 ? 5.896 27.776 -12.872 1.00 45.56 163 GLU A N 1
ATOM 1383 C CA . GLU A 1 163 ? 7.177 28.399 -12.487 1.00 45.56 163 GLU A CA 1
ATOM 1384 C C . GLU A 1 163 ? 8.292 28.094 -13.509 1.00 45.56 163 GLU A C 1
ATOM 1386 O O . GLU A 1 163 ? 9.298 27.506 -13.126 1.00 45.56 163 GLU A O 1
ATOM 1391 N N . TRP A 1 164 ? 8.118 28.469 -14.786 1.00 40.09 164 TRP A N 1
ATOM 1392 C CA . TRP A 1 164 ? 9.200 28.710 -15.766 1.00 40.09 164 TRP A CA 1
ATOM 1393 C C . TRP A 1 164 ? 8.771 29.737 -16.818 1.00 40.09 164 TRP A C 1
ATOM 1395 O O . TRP A 1 164 ? 7.703 29.532 -17.438 1.00 40.09 164 TRP A O 1
#

Radius of gyration: 21.48 Å; chains: 1; bounding box: 39×41×80 Å

Secondary structure (DSSP, 8-state):
---HHHHHHHHHHHHHHHHHHHHHHHHHHHHHHHHHHHHHHHHHHHHHHHHGGG-HHHHHHHHHHHHHHHHHHHHHHHSTTHHHHHHHHHHHHTTTHHHHHS-B------S-TT----GGGSPBHHHHHHHHHIIIIIS--SSPPPGGGSGGGTHHHHTTTS--

Organism: NCBI:txid699437

pLDDT: mean 76.82, std 17.82, range [34.72, 97.0]